Protein AF-A0A7C5U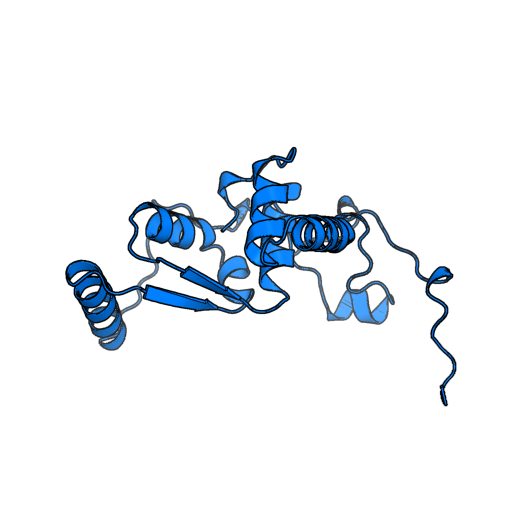G15-F1 (afdb_monomer_lite)

Foldseek 3Di:
DPDDDDDCVPFDFDAPVPADFPDFLVQADDPPPDDPDDDDPVVVVVVVVLVVCVVVVHAAEAEDELVVLVNRCLLVVVVCVVVRSHPYYHYDPVNLLSLLCCQAPRGHDHDPVVCVVVVRVPRHDSSCVLVVLQVVCVVVVHDSVRSSLCCSVVDDGPRNSSHD

Sequence (164 aa):
MPFPKFDRSRLKLKPLHKRVHDLTLGSFYQLDDPIPPFEHFDLEVVADRVVHARRNGAPVLMLMGAHVIRAGVSRFIIDLMERGILTHIAMNGAGPIHDFELALIGATTESVARYIREGQFGLWQETGLLNEAIKRGYEEGLGMGEAIGKFIWEGDFPHKEISI

Radius of gyration: 18.53 Å; chains: 1; bounding box: 56×41×45 Å

Structure (mmCIF, N/CA/C/O backbone):
data_AF-A0A7C5UG15-F1
#
_entry.id   AF-A0A7C5UG15-F1
#
loop_
_atom_site.group_PDB
_atom_site.id
_atom_site.type_symbol
_atom_site.label_atom_id
_atom_site.label_alt_id
_atom_site.label_comp_id
_atom_site.label_asym_id
_atom_site.label_entity_id
_atom_site.label_seq_id
_atom_site.pdbx_PDB_ins_code
_atom_site.Cartn_x
_atom_site.Cartn_y
_atom_site.Cartn_z
_atom_site.occupancy
_atom_site.B_iso_or_equiv
_atom_site.auth_seq_id
_atom_site.auth_comp_id
_atom_site.auth_asym_id
_atom_site.auth_atom_id
_atom_site.pdbx_PDB_model_num
ATOM 1 N N . MET A 1 1 ? 33.744 8.340 -4.148 1.00 62.41 1 MET A N 1
ATOM 2 C CA . MET A 1 1 ? 32.908 7.127 -3.986 1.00 62.41 1 MET A CA 1
ATOM 3 C C . MET A 1 1 ? 33.734 5.922 -4.412 1.00 62.41 1 MET A C 1
ATOM 5 O O . MET A 1 1 ? 34.221 5.962 -5.533 1.00 62.41 1 MET A O 1
ATOM 9 N N . PRO A 1 2 ? 33.938 4.911 -3.552 1.00 84.00 2 PRO A N 1
ATOM 10 C CA . PRO A 1 2 ? 34.939 3.862 -3.782 1.00 84.00 2 PRO A CA 1
ATOM 11 C C . PRO A 1 2 ? 34.518 2.726 -4.734 1.00 84.00 2 PRO A C 1
ATOM 13 O O . PRO A 1 2 ? 35.355 1.892 -5.059 1.00 84.00 2 PRO A O 1
ATOM 16 N N . PHE A 1 3 ? 33.271 2.690 -5.220 1.00 85.56 3 PHE A N 1
ATOM 17 C CA . PHE A 1 3 ? 32.784 1.633 -6.118 1.00 85.56 3 PHE A CA 1
ATOM 18 C C . PHE A 1 3 ? 32.185 2.209 -7.411 1.00 85.56 3 PHE A C 1
ATOM 20 O O . PHE A 1 3 ? 31.544 3.268 -7.354 1.00 85.56 3 PHE A O 1
ATOM 27 N N . PRO A 1 4 ? 32.346 1.526 -8.564 1.00 90.00 4 PRO A N 1
ATOM 28 C CA . PRO A 1 4 ? 31.652 1.885 -9.796 1.00 90.00 4 PRO A CA 1
ATOM 29 C C . PRO A 1 4 ? 30.139 1.902 -9.570 1.00 90.00 4 PRO A C 1
ATOM 31 O O . PRO A 1 4 ? 29.566 0.942 -9.054 1.00 90.00 4 PRO A O 1
ATOM 34 N N . LYS A 1 5 ? 29.478 2.996 -9.957 1.00 90.25 5 LYS A N 1
ATOM 35 C CA . LYS A 1 5 ? 28.015 3.053 -9.928 1.00 90.25 5 LYS A CA 1
ATOM 36 C C . LYS A 1 5 ? 27.458 2.218 -11.072 1.00 90.25 5 LYS A C 1
ATOM 38 O O . LYS A 1 5 ? 27.961 2.276 -12.192 1.00 90.25 5 LYS A O 1
ATOM 43 N N . PHE A 1 6 ? 26.386 1.489 -10.794 1.00 88.25 6 PHE A N 1
ATOM 44 C CA . PHE A 1 6 ? 25.613 0.838 -11.838 1.00 88.25 6 PHE A CA 1
ATOM 45 C C . PHE A 1 6 ? 25.032 1.891 -12.796 1.00 88.25 6 PHE A C 1
ATOM 47 O O . PHE A 1 6 ? 24.357 2.832 -12.367 1.00 88.25 6 PHE A O 1
ATOM 54 N N . ASP A 1 7 ? 25.306 1.739 -14.091 1.00 92.31 7 ASP A N 1
ATOM 55 C CA . ASP A 1 7 ? 24.755 2.606 -15.128 1.00 92.31 7 ASP A CA 1
ATOM 56 C C . ASP A 1 7 ? 23.276 2.271 -15.363 1.00 92.31 7 ASP A C 1
ATOM 58 O O . ASP A 1 7 ? 22.926 1.304 -16.043 1.00 92.31 7 ASP A O 1
ATOM 62 N N . ARG A 1 8 ? 22.403 3.098 -14.783 1.00 90.75 8 ARG A N 1
ATOM 63 C CA . ARG A 1 8 ? 20.945 2.937 -14.851 1.00 90.75 8 ARG A CA 1
ATOM 64 C C . ARG A 1 8 ? 20.380 3.115 -16.260 1.00 90.75 8 ARG A C 1
ATOM 66 O O . ARG A 1 8 ? 19.280 2.630 -16.500 1.00 90.75 8 ARG A O 1
ATOM 73 N N . SER A 1 9 ? 21.107 3.744 -17.191 1.00 91.62 9 SER A N 1
ATOM 74 C CA . SER A 1 9 ? 20.661 3.861 -18.590 1.00 91.62 9 SER A CA 1
ATOM 75 C C . SER A 1 9 ? 20.574 2.500 -19.294 1.00 91.62 9 SER A C 1
ATOM 77 O O . SER A 1 9 ? 19.872 2.349 -20.290 1.00 91.62 9 SER A O 1
ATOM 79 N N . ARG A 1 10 ? 21.235 1.479 -18.733 1.00 91.00 10 ARG A N 1
ATOM 80 C CA . ARG A 1 10 ? 21.195 0.093 -19.212 1.00 91.00 10 ARG A CA 1
ATOM 81 C C . ARG A 1 10 ? 19.940 -0.668 -18.772 1.00 91.00 10 ARG A C 1
ATOM 83 O O . ARG A 1 10 ? 19.724 -1.779 -19.258 1.00 91.00 10 ARG A O 1
ATOM 90 N N . LEU A 1 11 ? 19.136 -0.122 -17.852 1.00 91.62 11 LEU A N 1
ATOM 91 C CA . LEU A 1 11 ? 17.888 -0.751 -17.415 1.00 91.62 11 LEU A CA 1
ATOM 92 C C . LEU A 1 11 ? 16.842 -0.681 -18.523 1.00 91.62 11 LEU A C 1
ATOM 94 O O . LEU A 1 11 ? 16.593 0.370 -19.107 1.00 91.62 11 LEU A O 1
ATOM 98 N N . LYS A 1 12 ? 16.185 -1.812 -18.774 1.00 92.94 12 LYS A N 1
ATOM 99 C CA . LYS A 1 12 ? 15.083 -1.915 -19.730 1.00 92.94 12 LYS A CA 1
ATOM 100 C C . LYS A 1 12 ? 13.772 -2.036 -18.969 1.00 92.94 12 LYS A C 1
ATOM 102 O O . LYS A 1 12 ? 13.325 -3.143 -18.683 1.00 92.94 12 LYS A O 1
ATOM 107 N N . LEU A 1 13 ? 13.184 -0.889 -18.643 1.00 95.06 13 LEU A N 1
ATOM 108 C CA . LEU A 1 13 ? 11.848 -0.818 -18.054 1.00 95.06 13 LEU A CA 1
ATOM 109 C C . LEU A 1 13 ? 10.813 -1.267 -19.090 1.00 95.06 13 LEU A C 1
ATOM 111 O O . LEU A 1 13 ? 10.851 -0.818 -20.240 1.00 95.06 13 LEU A O 1
ATOM 115 N N . LYS A 1 14 ? 9.889 -2.138 -18.691 1.00 96.12 14 LYS A N 1
ATOM 116 C CA . LYS A 1 14 ? 8.787 -2.602 -19.540 1.00 96.12 14 LYS A CA 1
ATOM 117 C C . LYS A 1 14 ? 7.458 -2.007 -19.069 1.00 96.12 14 LYS A C 1
ATOM 119 O O . LYS A 1 14 ? 7.312 -1.760 -17.873 1.00 96.12 14 LYS A O 1
ATOM 124 N N . PRO A 1 15 ? 6.484 -1.814 -19.973 1.00 97.12 15 PRO A N 1
ATOM 125 C CA . PRO A 1 15 ? 5.125 -1.488 -19.566 1.00 97.12 15 PRO A CA 1
ATOM 126 C C . PRO A 1 15 ? 4.558 -2.567 -18.637 1.00 97.12 15 PRO A C 1
ATOM 128 O O . PRO A 1 15 ? 4.722 -3.764 -18.901 1.00 97.12 15 PRO A O 1
ATOM 131 N N . LEU A 1 16 ? 3.872 -2.151 -17.582 1.00 96.81 16 LEU A N 1
ATOM 132 C CA . LEU A 1 16 ? 3.312 -2.993 -16.529 1.00 96.81 16 LEU A CA 1
ATOM 133 C C . LEU A 1 16 ? 2.268 -3.970 -17.081 1.00 96.81 16 LEU A C 1
ATOM 135 O O . LEU A 1 16 ? 2.206 -5.115 -16.643 1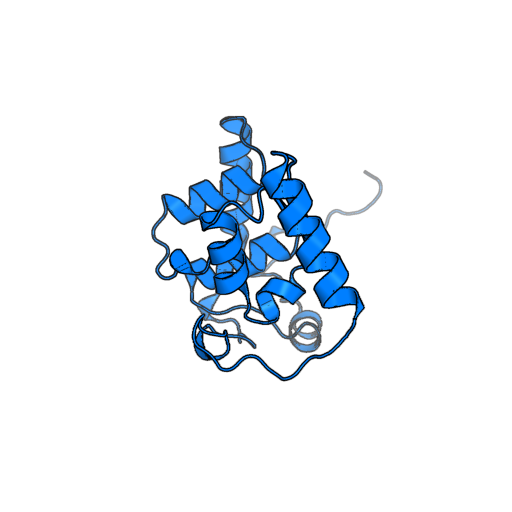.00 96.81 16 LEU A O 1
ATOM 139 N N . HIS A 1 17 ? 1.514 -3.578 -18.113 1.00 94.88 17 HIS A N 1
ATOM 140 C CA . HIS A 1 17 ? 0.565 -4.470 -18.792 1.00 94.88 17 HIS A CA 1
ATOM 141 C C . HIS A 1 17 ? 1.237 -5.670 -19.491 1.00 94.88 17 HIS A C 1
ATOM 143 O O . HIS A 1 17 ? 0.559 -6.625 -19.854 1.00 94.88 17 HIS A O 1
ATOM 149 N N . LYS A 1 18 ? 2.565 -5.643 -19.707 1.00 95.69 18 LYS A N 1
ATOM 150 C CA . LYS A 1 18 ? 3.327 -6.788 -20.243 1.00 95.69 18 LYS A CA 1
ATOM 151 C C . LYS A 1 18 ? 3.799 -7.757 -19.159 1.00 95.69 18 LYS A C 1
ATOM 153 O O . LYS A 1 18 ? 4.374 -8.797 -19.493 1.00 95.69 18 LYS A O 1
ATOM 158 N N . ARG A 1 19 ? 3.629 -7.414 -17.880 1.00 96.75 19 ARG A N 1
ATOM 159 C CA . ARG A 1 19 ? 3.941 -8.294 -16.755 1.00 96.75 19 ARG A CA 1
ATOM 160 C C . ARG A 1 19 ? 2.867 -9.370 -16.634 1.00 96.75 19 ARG A C 1
ATOM 162 O O . ARG A 1 19 ? 1.688 -9.103 -16.832 1.00 96.75 19 ARG A O 1
ATOM 169 N N . VAL A 1 20 ? 3.281 -10.585 -16.291 1.00 97.06 20 VAL A N 1
ATOM 170 C CA . VAL A 1 20 ? 2.350 -11.622 -15.841 1.00 97.06 20 VAL A CA 1
ATOM 171 C C . VAL A 1 20 ? 2.043 -11.348 -14.375 1.00 97.06 20 VAL A C 1
ATOM 173 O O . VAL A 1 20 ? 2.965 -11.329 -13.558 1.00 97.06 20 VAL A O 1
ATOM 176 N N . HIS A 1 21 ? 0.769 -11.104 -14.079 1.00 97.12 21 HIS A N 1
ATOM 177 C CA . HIS A 1 21 ? 0.284 -10.812 -12.733 1.00 97.12 21 HIS A CA 1
ATOM 178 C C . HIS A 1 21 ? -0.312 -12.070 -12.113 1.00 97.12 21 HIS A C 1
ATOM 180 O O . HIS A 1 21 ? -1.193 -12.688 -12.709 1.00 97.12 21 HIS A O 1
ATOM 186 N N . ASP A 1 22 ? 0.167 -12.441 -10.928 1.00 96.38 22 ASP A N 1
ATOM 187 C CA . ASP A 1 22 ? -0.294 -13.650 -10.234 1.00 96.38 22 ASP A CA 1
ATOM 188 C C . ASP A 1 22 ? -1.624 -13.423 -9.492 1.00 96.38 22 ASP A C 1
ATOM 190 O O . ASP A 1 22 ? -2.309 -14.386 -9.152 1.00 96.38 22 ASP A O 1
ATOM 194 N N . LEU A 1 23 ? -1.997 -12.162 -9.229 1.00 97.31 23 LEU A N 1
ATOM 195 C CA . LEU A 1 23 ? -3.236 -11.784 -8.550 1.00 97.31 23 LEU A CA 1
ATOM 196 C C . LEU A 1 23 ? -4.017 -10.744 -9.355 1.00 97.31 23 LEU A C 1
ATOM 198 O O . LEU A 1 23 ? -3.445 -9.799 -9.901 1.00 97.31 23 LEU A O 1
ATOM 202 N N . THR A 1 24 ? -5.339 -10.896 -9.373 1.00 97.75 24 THR A N 1
ATOM 203 C CA . THR A 1 24 ? -6.282 -9.958 -10.000 1.00 97.75 24 THR A CA 1
ATOM 204 C C . THR A 1 24 ? -7.452 -9.696 -9.060 1.00 97.75 24 THR A C 1
ATOM 206 O O . THR A 1 24 ? -7.701 -10.487 -8.151 1.00 97.75 24 THR A O 1
ATOM 209 N N . LEU A 1 25 ? -8.214 -8.626 -9.292 1.00 97.12 25 LEU A N 1
ATOM 210 C CA . LEU A 1 25 ? -9.403 -8.313 -8.488 1.00 97.12 25 LEU A CA 1
ATOM 211 C C . LEU A 1 25 ? -10.446 -9.437 -8.459 1.00 97.12 25 LEU A C 1
ATOM 213 O O . LEU A 1 25 ? -11.217 -9.513 -7.508 1.00 97.12 25 LEU A O 1
ATOM 217 N N . GLY A 1 26 ? -10.448 -10.336 -9.448 1.00 96.31 26 GLY A N 1
ATOM 218 C CA . GLY A 1 26 ? -11.333 -11.501 -9.465 1.00 96.31 26 GLY A CA 1
ATOM 219 C C . GLY A 1 26 ? -11.074 -12.509 -8.338 1.00 96.31 26 GLY A C 1
ATOM 220 O O . GLY A 1 26 ? -11.936 -13.338 -8.076 1.00 96.31 26 GLY A O 1
ATOM 221 N N . SER A 1 27 ? -9.916 -12.452 -7.668 1.00 95.25 27 SER A N 1
ATOM 222 C CA . SER A 1 27 ? -9.599 -13.294 -6.505 1.00 95.25 27 SER A CA 1
ATOM 223 C C . SER A 1 27 ? -9.735 -12.565 -5.164 1.00 95.25 27 SER A C 1
ATOM 225 O O . SER A 1 27 ? -9.311 -13.102 -4.144 1.00 95.25 27 SER A O 1
ATOM 227 N N . PHE A 1 28 ? -10.223 -11.322 -5.161 1.00 96.50 28 PHE A N 1
ATOM 228 C CA . PHE A 1 28 ? -10.365 -10.511 -3.953 1.00 96.50 28 PHE A CA 1
ATOM 229 C C . PHE A 1 28 ? -11.770 -10.675 -3.393 1.00 96.50 28 PHE A C 1
ATOM 231 O O . PHE A 1 28 ? -12.740 -10.646 -4.150 1.00 96.50 28 PHE A O 1
ATOM 238 N N . TYR A 1 29 ? -11.867 -10.781 -2.071 1.00 95.88 29 TYR A N 1
ATOM 239 C CA . TYR A 1 29 ? -13.139 -10.961 -1.394 1.00 95.88 29 TYR A CA 1
ATOM 240 C C . TYR A 1 29 ? -14.051 -9.736 -1.574 1.00 95.88 29 TYR A C 1
ATOM 242 O O . TYR A 1 29 ? -13.595 -8.581 -1.627 1.00 95.88 29 TYR A O 1
ATOM 250 N N . GLN A 1 30 ? -15.347 -9.999 -1.665 1.00 96.31 30 GLN A N 1
ATOM 251 C CA . GLN A 1 30 ? -16.424 -9.030 -1.498 1.00 96.31 30 GLN A CA 1
ATOM 252 C C . GLN A 1 30 ? -16.815 -8.933 -0.020 1.00 96.31 30 GLN A C 1
ATOM 254 O O . GLN A 1 30 ? -16.546 -9.838 0.766 1.00 96.31 30 GLN A O 1
ATOM 259 N N . LEU A 1 31 ? -17.447 -7.825 0.374 1.00 96.19 31 LEU A N 1
ATOM 260 C CA . LEU A 1 31 ? -17.862 -7.615 1.769 1.00 96.19 31 LEU A CA 1
ATOM 261 C C . LEU A 1 31 ? -18.953 -8.596 2.226 1.00 96.19 31 LEU A C 1
ATOM 263 O O . LEU A 1 31 ? -19.089 -8.840 3.423 1.00 96.19 31 LEU A O 1
ATOM 267 N N . ASP A 1 32 ? -19.728 -9.130 1.284 1.00 96.00 32 ASP A N 1
ATOM 268 C CA . ASP A 1 32 ? -20.816 -10.086 1.490 1.00 96.00 32 ASP A CA 1
ATOM 269 C C . ASP A 1 32 ? -20.412 -11.543 1.216 1.00 96.00 32 ASP A C 1
ATOM 271 O O . ASP A 1 32 ? -21.251 -12.441 1.330 1.00 96.00 32 ASP A O 1
ATOM 275 N N . ASP A 1 33 ? -19.136 -11.799 0.904 1.00 96.06 33 ASP A N 1
ATOM 276 C CA . ASP A 1 33 ? -18.632 -13.162 0.767 1.00 96.06 33 ASP A CA 1
ATOM 277 C C . ASP A 1 33 ? -18.763 -13.937 2.091 1.00 96.06 33 ASP A C 1
ATOM 279 O O . ASP A 1 33 ? -18.632 -13.371 3.184 1.00 96.06 33 ASP A O 1
ATOM 283 N N . PRO A 1 34 ? -18.976 -15.264 2.027 1.00 92.94 34 PRO A N 1
ATOM 284 C CA . PRO A 1 34 ? -19.017 -16.091 3.221 1.00 92.94 34 PRO A CA 1
ATOM 285 C C . PRO A 1 34 ? -17.673 -16.035 3.955 1.00 92.94 34 PRO A C 1
ATOM 287 O O . PRO A 1 34 ? -16.625 -16.365 3.398 1.00 92.94 34 PRO A O 1
ATOM 290 N N . ILE A 1 35 ? -17.717 -15.656 5.233 1.00 85.56 35 ILE A N 1
ATOM 291 C CA . ILE A 1 35 ? -16.530 -15.596 6.088 1.00 85.56 35 ILE A CA 1
ATOM 292 C C . ILE A 1 35 ? -16.016 -17.030 6.309 1.00 85.56 35 ILE A C 1
ATOM 294 O O . ILE A 1 35 ? -16.780 -17.878 6.785 1.00 85.56 35 ILE A O 1
ATOM 298 N N . PRO A 1 36 ? -14.742 -17.331 5.989 1.00 86.94 36 PRO A N 1
ATOM 299 C CA . PRO A 1 36 ? -14.163 -18.635 6.278 1.00 86.94 36 PRO A CA 1
ATOM 300 C C . PRO A 1 36 ? -14.242 -18.946 7.778 1.00 86.94 36 PRO A C 1
ATOM 302 O O . PRO A 1 36 ? -14.009 -18.048 8.591 1.00 86.94 36 PRO A O 1
ATOM 305 N N . PRO A 1 37 ? -14.527 -20.199 8.173 1.00 89.50 37 PRO A N 1
ATOM 306 C CA . PRO A 1 37 ? -14.585 -20.553 9.582 1.00 89.50 37 PRO A CA 1
ATOM 307 C C . PRO A 1 37 ? -13.215 -20.323 10.224 1.00 89.50 37 PRO A C 1
ATOM 309 O O . PRO A 1 37 ? -12.209 -20.910 9.819 1.00 89.50 37 PRO A O 1
ATOM 312 N N . PHE A 1 38 ? -13.189 -19.462 11.232 1.00 89.06 38 PHE A N 1
ATOM 313 C CA . PHE A 1 38 ? -12.017 -19.198 12.045 1.00 89.06 38 PHE A CA 1
ATOM 314 C C . PHE A 1 38 ? -12.477 -18.904 13.467 1.00 89.06 38 PHE A C 1
ATOM 316 O O . PHE A 1 38 ? -13.128 -17.895 13.723 1.00 89.06 38 PHE A O 1
ATOM 323 N N . GLU A 1 39 ? -12.130 -19.793 14.391 1.00 91.56 39 GLU A N 1
ATOM 324 C CA . GLU A 1 39 ? -12.475 -19.654 15.800 1.00 91.56 39 GLU A CA 1
ATOM 325 C C . GLU A 1 39 ? -11.196 -19.689 16.626 1.00 91.56 39 GLU A C 1
ATOM 327 O O . GLU A 1 39 ? -10.477 -20.689 16.674 1.00 91.56 39 GLU A O 1
ATOM 332 N N . HIS A 1 40 ? -10.899 -18.564 17.268 1.00 95.38 40 HIS A N 1
ATOM 333 C CA . HIS A 1 40 ? -9.831 -18.462 18.246 1.00 95.38 40 HIS A CA 1
ATOM 334 C C . HIS A 1 40 ? -10.209 -17.396 19.268 1.00 95.38 40 HIS A C 1
ATOM 336 O O . HIS A 1 40 ? -10.556 -16.279 18.889 1.00 95.38 40 HIS A O 1
ATOM 342 N N . PHE A 1 41 ? -10.102 -17.719 20.557 1.00 93.19 41 PHE A N 1
ATOM 343 C CA . PHE A 1 41 ? -10.493 -16.815 21.645 1.00 93.19 41 PHE A CA 1
ATOM 344 C C . PHE A 1 41 ? -9.815 -15.435 21.549 1.00 93.19 41 PHE A C 1
ATOM 346 O O . PHE A 1 41 ? -10.445 -14.405 21.775 1.00 93.19 41 PHE A O 1
ATOM 353 N N . ASP A 1 42 ? -8.546 -15.399 21.133 1.00 96.38 42 ASP A N 1
ATOM 354 C CA . ASP A 1 42 ? -7.812 -14.137 20.972 1.00 96.38 42 ASP A CA 1
ATOM 355 C C . ASP A 1 42 ? -8.438 -13.177 19.947 1.00 96.38 42 ASP A C 1
ATOM 357 O O . ASP A 1 42 ? -8.235 -11.969 20.060 1.00 96.38 42 ASP A O 1
ATOM 361 N N . LEU A 1 43 ? -9.204 -13.669 18.963 1.00 94.50 43 LEU A N 1
ATOM 362 C CA . LEU A 1 43 ? -9.857 -12.799 17.984 1.00 94.50 43 LEU A CA 1
ATOM 363 C C . LEU A 1 43 ? -10.926 -11.925 18.647 1.00 94.50 43 LEU A C 1
ATOM 365 O O . LEU A 1 43 ? -10.942 -10.715 18.424 1.00 94.50 43 LEU A O 1
ATOM 369 N N . GLU A 1 44 ? -11.771 -12.519 19.490 1.00 93.88 44 GLU A N 1
ATOM 370 C CA . GLU A 1 44 ? -12.791 -11.788 20.251 1.00 93.88 44 GLU A CA 1
ATOM 371 C C . GLU A 1 44 ? -12.137 -10.771 21.188 1.00 93.88 44 GLU A C 1
ATOM 373 O O . GLU A 1 44 ? -12.522 -9.604 21.212 1.00 93.88 44 GLU A O 1
ATOM 378 N N . VAL A 1 45 ? -11.060 -11.170 21.874 1.00 97.50 45 VAL A N 1
ATOM 379 C CA . VAL A 1 45 ? -10.301 -10.273 22.759 1.00 97.50 45 VAL A CA 1
ATOM 380 C C . VAL A 1 45 ? -9.737 -9.070 21.997 1.00 97.50 45 VAL A C 1
ATOM 382 O O . VAL A 1 45 ? -9.773 -7.944 22.502 1.00 97.50 45 VAL A O 1
A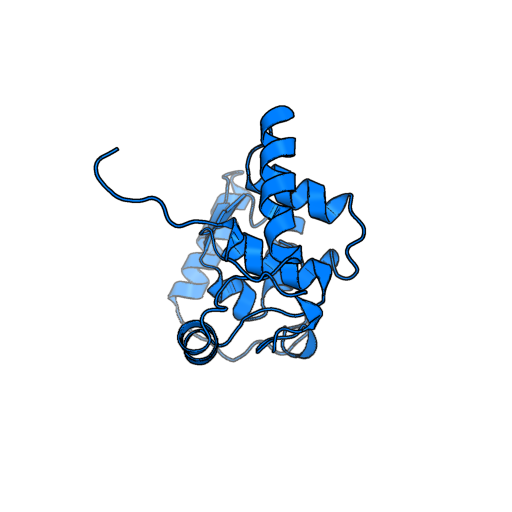TOM 385 N N . VAL A 1 46 ? -9.191 -9.277 20.795 1.00 96.56 46 VAL A N 1
ATOM 386 C CA . VAL A 1 46 ? -8.679 -8.185 19.954 1.00 96.56 46 VAL A CA 1
ATOM 387 C C . VAL A 1 46 ? -9.820 -7.285 19.484 1.00 96.56 46 VAL A C 1
ATOM 389 O O . VAL A 1 46 ? -9.701 -6.063 19.603 1.00 96.56 46 VAL A O 1
ATOM 392 N N . ALA A 1 47 ? -10.925 -7.860 19.006 1.00 96.25 47 ALA A N 1
ATOM 393 C CA . ALA A 1 47 ? -12.093 -7.110 18.553 1.00 96.25 47 ALA A CA 1
ATOM 394 C C . ALA A 1 47 ? -12.669 -6.228 19.674 1.00 96.25 47 ALA A C 1
ATOM 396 O O . ALA A 1 47 ? -12.853 -5.024 19.479 1.00 96.25 47 ALA A O 1
ATOM 397 N N . ASP A 1 48 ? -12.846 -6.782 20.874 1.00 97.62 48 ASP A N 1
ATOM 398 C CA . ASP A 1 48 ? -13.346 -6.052 22.039 1.00 97.62 48 ASP A CA 1
ATOM 399 C C . ASP A 1 48 ? -12.427 -4.897 22.436 1.00 97.62 48 ASP A C 1
ATOM 401 O O . ASP A 1 48 ? -12.894 -3.790 22.720 1.00 97.62 48 ASP A O 1
ATOM 405 N N . ARG A 1 49 ? -11.106 -5.109 22.415 1.00 98.00 49 ARG A N 1
ATOM 406 C CA . ARG A 1 49 ? -10.128 -4.052 22.716 1.00 98.00 49 ARG A CA 1
ATOM 407 C C . ARG A 1 49 ? -10.158 -2.931 21.684 1.00 98.00 49 ARG A C 1
ATOM 409 O O . ARG A 1 49 ? -10.085 -1.764 22.069 1.00 98.00 49 ARG A O 1
ATOM 416 N 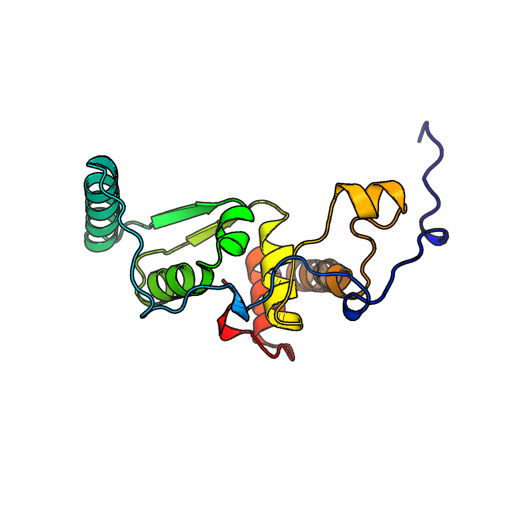N . VAL A 1 50 ? -10.296 -3.265 20.401 1.00 98.31 50 VAL A N 1
ATOM 417 C CA . VAL A 1 50 ? -10.446 -2.282 19.318 1.00 98.31 50 VAL A CA 1
ATOM 418 C C . VAL A 1 50 ? -11.726 -1.467 19.514 1.00 98.31 50 VAL A C 1
ATOM 420 O O . VAL A 1 50 ? -11.672 -0.236 19.536 1.00 98.31 50 VAL A O 1
ATOM 423 N N . VAL A 1 51 ? -12.865 -2.125 19.743 1.00 97.75 51 VAL A N 1
ATOM 424 C CA . VAL A 1 51 ? -14.153 -1.452 19.976 1.00 97.75 51 VAL A CA 1
ATOM 425 C C . VAL A 1 51 ? -14.097 -0.569 21.223 1.00 97.75 51 VAL A C 1
ATOM 427 O O . VAL A 1 51 ? -14.554 0.575 21.188 1.00 97.75 51 VAL A O 1
ATOM 430 N N . HIS A 1 52 ? -13.512 -1.057 22.319 1.00 98.31 52 HIS A N 1
ATOM 431 C CA . HIS A 1 52 ? -13.364 -0.293 23.556 1.00 98.31 52 HIS A CA 1
ATOM 432 C C . HIS A 1 52 ? -12.494 0.954 23.360 1.00 98.31 52 HIS A C 1
ATOM 434 O O . HIS A 1 52 ? -12.884 2.044 23.779 1.00 98.31 52 HIS A O 1
ATOM 440 N N . ALA A 1 53 ? -11.357 0.826 22.667 1.00 98.25 53 ALA A N 1
ATOM 441 C CA . ALA A 1 53 ? -10.502 1.963 22.334 1.00 98.25 53 ALA A CA 1
ATOM 442 C C . ALA A 1 53 ? -11.278 3.032 21.550 1.00 98.25 53 ALA A C 1
ATOM 444 O O . ALA A 1 53 ? -11.248 4.209 21.915 1.00 98.25 53 ALA A O 1
ATOM 445 N N . ARG A 1 54 ? -12.050 2.627 20.533 1.00 97.69 54 ARG A N 1
ATOM 446 C CA . ARG A 1 54 ? -12.845 3.560 19.722 1.00 97.69 54 ARG A CA 1
ATOM 447 C C . ARG A 1 54 ? -13.980 4.218 20.491 1.00 97.69 54 ARG A C 1
ATOM 449 O O . ARG A 1 54 ? -14.160 5.426 20.357 1.00 97.69 54 ARG A O 1
ATOM 456 N N . ARG A 1 55 ? -14.689 3.480 21.350 1.00 97.56 55 ARG A N 1
ATOM 457 C CA . ARG A 1 55 ? -15.721 4.048 22.240 1.00 97.56 55 ARG A CA 1
ATOM 458 C C . ARG A 1 55 ? -15.162 5.108 23.190 1.00 97.56 55 ARG A C 1
ATOM 460 O O . ARG A 1 55 ? -15.858 6.070 23.489 1.00 97.56 55 ARG A O 1
ATOM 467 N N . ASN A 1 56 ? -13.904 4.969 23.600 1.00 98.00 56 ASN A N 1
ATOM 468 C CA . ASN A 1 56 ? -13.213 5.945 24.445 1.00 98.00 56 ASN A CA 1
ATOM 469 C C . ASN A 1 56 ? -12.537 7.078 23.648 1.00 98.00 56 ASN A C 1
ATOM 471 O O . ASN A 1 56 ? -11.787 7.865 24.221 1.00 98.00 56 ASN A O 1
ATOM 475 N N . GLY A 1 57 ? -12.744 7.152 22.330 1.00 97.56 57 GLY A N 1
ATOM 476 C CA . GLY A 1 57 ? -12.131 8.161 21.465 1.00 97.56 57 GLY A CA 1
ATOM 477 C C . GLY A 1 57 ? -10.643 7.941 21.170 1.00 97.56 57 GLY A C 1
ATOM 478 O O . GLY A 1 57 ? -10.030 8.784 20.518 1.00 97.56 57 GLY A O 1
ATOM 479 N N . ALA A 1 58 ? -10.050 6.819 21.588 1.00 98.38 58 ALA A N 1
ATOM 480 C CA . ALA A 1 58 ? -8.640 6.522 21.345 1.00 98.38 58 ALA A CA 1
ATOM 481 C C . ALA A 1 58 ? -8.397 6.078 19.889 1.00 98.38 58 ALA A C 1
ATOM 483 O O . ALA A 1 58 ? -9.236 5.375 19.316 1.00 98.38 58 ALA A O 1
ATOM 484 N N . PRO A 1 59 ? -7.270 6.460 19.261 1.00 98.06 59 PRO A N 1
ATOM 485 C CA . PRO A 1 59 ? -6.945 6.030 17.905 1.00 98.06 59 PRO A CA 1
ATOM 486 C C . PRO A 1 59 ? -6.647 4.524 17.846 1.00 98.06 59 PRO A C 1
ATOM 488 O O . PRO A 1 59 ? -6.120 3.948 18.797 1.00 98.06 59 PRO A O 1
ATOM 491 N N . VAL A 1 60 ? -6.946 3.899 16.705 1.00 98.50 60 VAL A N 1
ATOM 492 C CA . VAL A 1 60 ? -6.609 2.500 16.415 1.00 98.50 60 VAL A CA 1
ATOM 493 C C . VAL A 1 60 ? -5.779 2.470 15.142 1.00 98.50 60 VAL A C 1
ATOM 495 O O . VAL A 1 60 ? -6.234 2.886 14.076 1.00 98.50 60 VAL A O 1
ATOM 498 N N . LEU A 1 61 ? -4.541 2.005 15.285 1.00 97.94 61 LEU A N 1
ATOM 499 C CA . LEU A 1 61 ? -3.548 1.977 14.223 1.00 97.94 61 LEU A CA 1
ATOM 500 C C . LEU A 1 61 ? -3.339 0.530 13.781 1.00 97.94 61 LEU A C 1
ATOM 502 O O . LEU A 1 61 ? -2.996 -0.319 14.605 1.00 97.94 61 LEU A O 1
ATOM 506 N N . MET A 1 62 ? -3.496 0.256 12.488 1.00 97.44 62 MET A N 1
ATOM 507 C CA . MET A 1 62 ? -3.146 -1.039 11.907 1.00 97.44 62 MET A CA 1
ATOM 508 C C . MET A 1 62 ? -1.790 -0.938 11.213 1.00 97.44 62 MET A C 1
ATOM 510 O O . MET A 1 62 ? -1.618 -0.177 10.263 1.00 97.44 62 MET A O 1
ATOM 514 N N . LEU A 1 63 ? -0.822 -1.723 11.687 1.00 97.38 63 LEU A N 1
ATOM 515 C CA . LEU A 1 63 ? 0.489 -1.855 11.059 1.00 97.38 63 LEU A CA 1
ATOM 516 C C . LEU A 1 63 ? 0.531 -3.176 10.296 1.00 97.38 63 LEU A C 1
ATOM 518 O O . LEU A 1 63 ? 0.412 -4.241 10.902 1.00 97.38 63 LEU A O 1
ATOM 522 N N . MET A 1 64 ? 0.691 -3.120 8.976 1.00 97.19 64 MET A N 1
ATOM 523 C CA . MET A 1 64 ? 0.555 -4.298 8.122 1.00 97.19 64 MET A CA 1
ATOM 524 C C . MET A 1 64 ? 1.626 -4.408 7.035 1.00 97.19 64 MET A C 1
ATOM 526 O O . MET A 1 64 ? 2.217 -3.433 6.579 1.00 97.19 64 MET A O 1
ATOM 530 N N . GLY A 1 65 ? 1.883 -5.633 6.587 1.00 96.75 65 GLY A N 1
ATOM 531 C CA . GLY A 1 65 ? 2.661 -5.871 5.375 1.00 96.75 65 GLY A CA 1
ATOM 532 C C . GLY A 1 65 ? 1.770 -5.963 4.137 1.00 96.75 65 GLY A C 1
ATOM 533 O O . GLY A 1 65 ? 0.590 -6.289 4.237 1.00 96.75 65 GLY A O 1
ATOM 534 N N . ALA A 1 66 ? 2.368 -5.809 2.955 1.00 96.44 66 ALA A N 1
ATOM 535 C CA . ALA A 1 66 ? 1.709 -6.008 1.658 1.00 96.44 66 ALA A CA 1
ATOM 536 C C . ALA A 1 66 ? 0.917 -7.323 1.496 1.00 96.44 66 ALA A C 1
ATOM 538 O O . ALA A 1 66 ? 0.005 -7.403 0.677 1.00 96.44 66 ALA A O 1
ATOM 539 N N . HIS A 1 67 ? 1.262 -8.367 2.257 1.00 96.44 67 HIS A N 1
ATOM 540 C CA . HIS A 1 67 ? 0.563 -9.651 2.205 1.00 96.44 67 HIS A CA 1
ATOM 541 C C . HIS A 1 67 ? -0.908 -9.549 2.611 1.00 96.44 67 HIS A C 1
ATOM 543 O O . HIS A 1 67 ? -1.698 -10.357 2.146 1.00 96.44 67 HIS A O 1
ATOM 549 N N . VAL A 1 68 ? -1.283 -8.554 3.420 1.00 96.94 68 VAL A N 1
ATOM 550 C CA . VAL A 1 68 ? -2.686 -8.323 3.778 1.00 96.94 68 VAL A CA 1
ATOM 551 C C . VAL A 1 68 ? -3.478 -7.852 2.555 1.00 96.94 68 VAL A C 1
ATOM 553 O O . VAL A 1 68 ? -4.526 -8.409 2.258 1.00 96.94 68 VAL A O 1
ATOM 556 N N . ILE A 1 69 ? -2.932 -6.927 1.759 1.00 96.94 69 ILE A N 1
ATOM 557 C CA . ILE A 1 69 ? -3.541 -6.511 0.483 1.00 96.94 69 ILE A CA 1
ATOM 558 C C . ILE A 1 69 ? -3.625 -7.704 -0.477 1.00 96.94 69 ILE A C 1
ATOM 560 O O . ILE A 1 69 ? -4.673 -7.977 -1.053 1.00 96.94 69 ILE A O 1
ATOM 564 N N . ARG A 1 70 ? -2.539 -8.480 -0.595 1.00 96.56 70 ARG A N 1
ATOM 565 C CA . ARG A 1 70 ? -2.488 -9.682 -1.447 1.00 96.56 70 ARG A CA 1
ATOM 566 C C . ARG A 1 70 ? -3.412 -10.815 -0.988 1.00 96.56 70 ARG A C 1
ATOM 568 O O . ARG A 1 70 ? -3.734 -11.673 -1.801 1.00 96.56 70 ARG A O 1
ATOM 575 N N . ALA A 1 71 ? -3.830 -10.827 0.278 1.00 96.12 71 ALA A N 1
ATOM 576 C CA . ALA A 1 71 ? -4.836 -11.756 0.789 1.00 96.12 71 ALA A CA 1
ATOM 577 C C . ALA A 1 71 ? -6.261 -11.395 0.330 1.00 96.12 71 ALA A C 1
ATOM 579 O O . ALA A 1 71 ? -7.196 -12.133 0.624 1.00 96.12 71 ALA A O 1
ATOM 580 N N . GLY A 1 72 ? -6.430 -10.282 -0.392 1.00 96.12 72 GLY A N 1
ATOM 581 C CA . GLY A 1 72 ? -7.689 -9.919 -1.027 1.00 96.12 72 GLY A CA 1
ATOM 582 C C . GLY A 1 72 ? -8.693 -9.245 -0.097 1.00 96.12 72 GLY A C 1
ATOM 583 O O . GLY A 1 72 ? -9.883 -9.283 -0.388 1.00 96.12 72 GLY A O 1
ATOM 584 N N . VAL A 1 73 ? -8.242 -8.657 1.018 1.00 96.25 73 VAL A N 1
ATOM 585 C CA . VAL A 1 73 ? -9.121 -8.111 2.074 1.00 96.25 73 VAL A CA 1
ATOM 586 C C . VAL A 1 73 ? -9.176 -6.579 2.124 1.00 96.25 73 VAL A C 1
ATOM 588 O O . VAL A 1 73 ? -9.660 -6.018 3.104 1.00 96.25 73 VAL A O 1
ATOM 591 N N . SER A 1 74 ? -8.695 -5.875 1.094 1.00 97.19 74 SER A N 1
ATOM 592 C CA . SER A 1 74 ? -8.657 -4.403 1.094 1.00 97.19 74 SER A CA 1
ATOM 593 C C . SER A 1 74 ? -10.034 -3.765 1.296 1.00 97.19 74 SER A C 1
ATOM 595 O O . SER A 1 74 ? -10.134 -2.826 2.076 1.00 97.19 74 SER A O 1
ATOM 597 N N . ARG A 1 75 ? -11.111 -4.331 0.725 1.00 97.50 75 ARG A N 1
ATOM 598 C CA . ARG A 1 75 ? -12.491 -3.847 0.951 1.00 97.50 75 ARG A CA 1
ATOM 599 C C . ARG A 1 75 ? -12.883 -3.828 2.426 1.00 97.50 75 ARG A C 1
ATOM 601 O O . ARG A 1 75 ? -13.511 -2.878 2.870 1.00 97.50 75 ARG A O 1
ATOM 608 N N . PHE A 1 76 ? -12.490 -4.846 3.190 1.00 97.31 76 PHE A N 1
ATOM 609 C CA . PHE A 1 76 ? -12.770 -4.895 4.627 1.00 97.31 76 PHE A CA 1
ATOM 610 C C . PHE A 1 76 ? -11.963 -3.850 5.394 1.00 97.31 76 PHE A C 1
ATOM 612 O O . PHE A 1 76 ? -12.465 -3.264 6.345 1.00 97.31 76 PHE A O 1
ATOM 619 N N . ILE A 1 77 ? -10.719 -3.593 4.984 1.00 97.88 77 ILE A N 1
ATOM 620 C CA . ILE A 1 77 ? -9.896 -2.545 5.601 1.00 97.88 77 ILE A CA 1
ATOM 621 C C . ILE A 1 77 ? -10.523 -1.173 5.349 1.00 97.88 77 ILE A C 1
ATOM 623 O O . ILE A 1 77 ? -10.684 -0.408 6.298 1.00 97.88 77 ILE A O 1
ATOM 627 N N . ILE A 1 78 ? -10.930 -0.904 4.107 1.00 98.12 78 ILE A N 1
ATOM 628 C CA . ILE A 1 78 ? -11.616 0.332 3.715 1.00 98.12 78 ILE A CA 1
ATOM 629 C C . ILE A 1 78 ? -12.924 0.485 4.503 1.00 98.12 78 ILE A C 1
ATOM 631 O O . ILE A 1 78 ? -13.121 1.516 5.134 1.00 98.12 78 ILE A O 1
ATOM 635 N N . ASP A 1 79 ? -13.761 -0.555 4.590 1.00 98.38 79 ASP A N 1
ATOM 636 C CA . ASP A 1 79 ? -15.007 -0.524 5.376 1.00 98.38 79 ASP A CA 1
ATOM 637 C C . ASP A 1 79 ? -14.750 -0.200 6.863 1.00 98.38 79 ASP A C 1
ATOM 639 O O . ASP A 1 79 ? -15.444 0.622 7.466 1.00 98.38 79 ASP A O 1
ATOM 643 N N . LEU A 1 80 ? -13.702 -0.772 7.466 1.00 98.00 80 LEU A N 1
ATOM 644 C CA . LEU A 1 80 ? -13.321 -0.449 8.844 1.00 98.00 80 LEU A CA 1
ATOM 645 C C . LEU A 1 80 ? -12.791 0.988 8.998 1.00 98.00 80 LEU A C 1
ATOM 647 O O . LEU A 1 80 ? -12.983 1.588 10.062 1.00 98.00 80 LEU A O 1
ATOM 651 N N . MET A 1 81 ? -12.128 1.539 7.979 1.00 98.00 81 MET A N 1
ATOM 652 C CA . MET A 1 81 ? -11.681 2.936 7.947 1.00 98.00 81 MET A CA 1
ATOM 653 C C . MET A 1 81 ? -12.862 3.899 7.805 1.00 98.00 81 MET A C 1
ATOM 655 O O . MET A 1 81 ? -12.971 4.844 8.586 1.00 98.00 81 MET A O 1
ATOM 659 N N . GLU A 1 82 ? -13.790 3.631 6.885 1.00 97.62 82 GLU A N 1
ATOM 660 C CA . GLU A 1 82 ? -14.999 4.435 6.660 1.00 97.62 82 GLU A CA 1
ATOM 661 C C . GLU A 1 82 ? -15.906 4.467 7.896 1.00 97.62 82 GLU A C 1
ATOM 663 O O . GLU A 1 82 ? -16.450 5.512 8.255 1.00 97.62 82 GLU A O 1
ATOM 668 N N . ARG A 1 83 ? -16.008 3.346 8.623 1.00 97.50 83 ARG A N 1
ATOM 669 C CA . ARG A 1 83 ? -16.714 3.266 9.916 1.00 97.50 83 ARG A CA 1
ATOM 670 C C . ARG A 1 83 ? -15.964 3.948 11.065 1.00 97.50 83 ARG A C 1
ATOM 672 O O . ARG A 1 83 ? -16.459 3.972 12.193 1.00 97.50 83 ARG A O 1
ATOM 679 N N . GLY A 1 84 ? -14.758 4.459 10.823 1.00 97.12 84 GLY A N 1
ATOM 680 C CA . GLY A 1 84 ? -13.903 5.084 11.828 1.00 97.12 84 GLY A CA 1
ATOM 681 C C . GLY A 1 84 ? -13.425 4.118 12.913 1.00 97.12 84 GLY A C 1
ATOM 682 O O . GLY A 1 84 ? -13.091 4.569 14.014 1.00 97.12 84 GLY A O 1
ATOM 683 N N . ILE A 1 85 ? -13.424 2.807 12.638 1.00 98.25 85 ILE A N 1
ATOM 684 C CA . ILE A 1 85 ? -12.917 1.764 13.541 1.00 98.25 85 ILE A CA 1
ATOM 685 C C . ILE A 1 85 ? -11.394 1.716 13.454 1.00 98.25 85 ILE A C 1
ATOM 687 O O . ILE A 1 85 ? -10.727 1.752 14.487 1.00 98.25 85 ILE A O 1
ATOM 691 N N . LEU A 1 86 ? -10.849 1.690 12.237 1.00 98.19 86 LEU A N 1
ATOM 692 C CA . LEU A 1 86 ? -9.433 1.934 11.976 1.00 98.19 86 LEU A CA 1
ATOM 693 C C . LEU A 1 86 ? -9.239 3.424 11.708 1.00 98.19 86 LEU A C 1
ATOM 695 O O . LEU A 1 86 ? -9.942 3.999 10.885 1.00 98.19 86 LEU A O 1
ATOM 699 N N . THR A 1 87 ? -8.304 4.061 12.412 1.00 98.00 87 THR A N 1
ATOM 700 C CA . THR A 1 87 ? -8.062 5.504 12.251 1.00 98.00 87 THR A CA 1
ATOM 701 C C . THR A 1 87 ? -6.756 5.821 11.544 1.00 98.00 87 THR A C 1
ATOM 703 O O . THR A 1 87 ? -6.634 6.904 10.987 1.00 98.00 87 THR A O 1
ATOM 706 N N . HIS A 1 88 ? -5.778 4.912 11.568 1.00 97.12 88 HIS A N 1
ATOM 707 C CA . HIS A 1 88 ? -4.549 5.056 10.789 1.00 97.12 88 HIS A CA 1
ATOM 708 C C . HIS A 1 88 ? -4.072 3.701 10.274 1.00 97.12 88 HIS A C 1
ATOM 710 O O . HIS A 1 88 ? -4.210 2.679 10.954 1.00 97.12 88 HIS A O 1
ATOM 716 N N . ILE A 1 89 ? -3.415 3.730 9.117 1.00 96.50 89 ILE A N 1
ATOM 717 C CA . ILE A 1 89 ? -2.719 2.592 8.528 1.00 96.50 89 ILE A CA 1
ATOM 718 C C . ILE A 1 89 ? -1.232 2.924 8.425 1.00 96.50 89 ILE A C 1
ATOM 720 O O . ILE A 1 89 ? -0.845 4.019 8.020 1.00 96.50 89 ILE A O 1
ATOM 724 N N . ALA A 1 90 ? -0.389 1.957 8.767 1.00 96.25 90 ALA A N 1
ATOM 725 C CA . ALA A 1 90 ? 1.028 1.976 8.447 1.00 96.25 90 ALA A CA 1
ATOM 726 C C . ALA A 1 90 ? 1.388 0.692 7.705 1.00 96.25 90 ALA A C 1
ATOM 728 O O . ALA A 1 90 ? 0.948 -0.400 8.069 1.00 96.25 90 ALA A O 1
ATOM 729 N N . MET A 1 91 ? 2.214 0.816 6.669 1.00 95.25 91 MET A N 1
ATOM 730 C CA . MET A 1 91 ? 2.603 -0.321 5.845 1.00 95.25 91 MET A CA 1
ATOM 731 C C . MET A 1 91 ? 4.084 -0.314 5.488 1.00 95.25 91 MET A C 1
ATOM 733 O O . MET A 1 91 ? 4.749 0.721 5.504 1.00 95.25 91 MET A O 1
ATOM 737 N N . ASN A 1 92 ? 4.614 -1.494 5.166 1.00 95.50 92 ASN A N 1
ATOM 738 C CA . ASN A 1 92 ? 5.942 -1.594 4.567 1.00 95.50 92 ASN A CA 1
ATOM 739 C C . ASN A 1 92 ? 5.940 -1.059 3.121 1.00 95.50 92 ASN A C 1
ATOM 741 O O . ASN A 1 92 ? 4.888 -0.919 2.504 1.00 95.50 92 ASN A O 1
ATOM 745 N N . GLY A 1 93 ? 7.123 -0.801 2.552 1.00 92.69 93 GLY A N 1
ATOM 746 C CA . GLY A 1 93 ? 7.246 -0.173 1.227 1.00 92.69 93 GLY A CA 1
ATOM 747 C C . GLY A 1 93 ? 6.649 -0.965 0.054 1.00 92.69 93 GLY A C 1
ATOM 748 O O . GLY A 1 93 ? 6.443 -0.394 -1.010 1.00 92.69 93 GLY A O 1
ATOM 749 N N . ALA A 1 94 ? 6.342 -2.255 0.234 1.00 95.75 94 ALA A N 1
ATOM 750 C CA . ALA A 1 94 ? 5.648 -3.041 -0.783 1.00 95.75 94 ALA A CA 1
ATOM 751 C C . ALA A 1 94 ? 4.134 -2.765 -0.804 1.00 95.75 94 ALA A C 1
ATOM 753 O O . ALA A 1 94 ? 3.514 -2.914 -1.851 1.00 95.75 94 ALA A O 1
ATOM 754 N N . GLY A 1 95 ? 3.537 -2.360 0.323 1.00 97.25 95 GLY A N 1
ATOM 755 C CA . GLY A 1 95 ? 2.099 -2.100 0.434 1.00 97.25 95 GLY A CA 1
ATOM 756 C C . GLY A 1 95 ? 1.595 -1.097 -0.608 1.00 97.25 95 GLY A C 1
ATOM 757 O O . GLY A 1 95 ? 0.759 -1.483 -1.423 1.00 97.25 95 GLY A O 1
ATOM 758 N N . PRO A 1 96 ? 2.175 0.118 -0.688 1.00 97.06 96 PRO A N 1
ATOM 759 C CA . PRO A 1 96 ? 1.731 1.132 -1.640 1.00 97.06 96 PRO A CA 1
ATOM 760 C C . PRO A 1 96 ? 1.932 0.720 -3.100 1.00 97.06 96 PRO A C 1
ATOM 762 O O . PRO A 1 96 ? 1.217 1.199 -3.966 1.00 97.06 96 PRO A O 1
ATOM 765 N N . ILE A 1 97 ? 2.888 -0.173 -3.390 1.00 97.38 97 ILE A N 1
ATOM 766 C CA . ILE A 1 97 ? 3.090 -0.706 -4.745 1.00 97.38 97 ILE A CA 1
ATOM 767 C C . ILE A 1 97 ? 1.909 -1.591 -5.140 1.00 97.38 97 ILE A C 1
ATOM 769 O O . ILE A 1 97 ? 1.341 -1.405 -6.211 1.00 97.38 97 ILE A O 1
ATOM 773 N N . HIS A 1 98 ? 1.535 -2.543 -4.283 1.00 97.94 98 HIS A N 1
ATOM 774 C CA . HIS A 1 98 ? 0.408 -3.430 -4.564 1.00 97.94 98 HIS A CA 1
ATOM 775 C C . HIS A 1 98 ? -0.914 -2.668 -4.627 1.00 97.94 98 HIS A C 1
ATOM 777 O O . HIS A 1 98 ? -1.707 -2.920 -5.529 1.00 97.94 98 HIS A O 1
ATOM 783 N N . ASP A 1 99 ? -1.120 -1.730 -3.706 1.00 97.94 99 ASP A N 1
ATOM 784 C CA . ASP A 1 99 ? -2.304 -0.876 -3.666 1.00 97.94 99 ASP A CA 1
ATOM 785 C C . ASP A 1 99 ? -2.457 -0.044 -4.952 1.00 97.94 99 ASP A C 1
ATOM 787 O O . ASP A 1 99 ? -3.467 -0.130 -5.650 1.00 97.94 99 ASP A O 1
ATOM 791 N N . PHE A 1 100 ? -1.385 0.647 -5.349 1.00 98.12 100 PHE A N 1
ATOM 792 C CA . PHE A 1 100 ? -1.324 1.435 -6.577 1.00 98.12 100 PHE A CA 1
ATOM 793 C C . PHE A 1 100 ? -1.585 0.612 -7.842 1.00 98.12 100 PHE A C 1
ATOM 795 O O . PHE A 1 100 ? -2.346 1.028 -8.713 1.00 98.12 100 PHE A O 1
ATOM 802 N N . GLU A 1 101 ? -0.947 -0.553 -7.976 1.00 98.06 101 GLU A N 1
ATOM 803 C CA . GLU A 1 101 ? -1.124 -1.401 -9.157 1.00 98.06 101 GLU A CA 1
ATOM 804 C C . GLU A 1 101 ? -2.553 -1.951 -9.249 1.00 98.06 101 GLU A C 1
ATOM 806 O O . GLU A 1 101 ? -3.127 -1.987 -10.338 1.00 98.06 101 GLU A O 1
ATOM 811 N N . LEU A 1 102 ? -3.154 -2.323 -8.114 1.00 98.19 102 LEU A N 1
ATOM 812 C CA . LEU A 1 102 ? -4.555 -2.734 -8.066 1.00 98.19 102 LEU A CA 1
ATOM 813 C C . LEU A 1 102 ? -5.479 -1.591 -8.487 1.00 98.19 102 LEU A C 1
ATOM 815 O O . LEU A 1 102 ? -6.334 -1.813 -9.341 1.00 98.19 102 LEU A O 1
ATOM 819 N N . ALA A 1 103 ? -5.261 -0.377 -7.977 1.00 98.25 103 ALA A N 1
ATOM 820 C CA . ALA A 1 103 ? -6.034 0.797 -8.371 1.00 98.25 103 ALA A CA 1
ATOM 821 C C . ALA A 1 103 ? -5.902 1.114 -9.873 1.00 98.25 103 ALA A C 1
ATOM 823 O O . ALA A 1 103 ? -6.868 1.533 -10.514 1.00 98.25 103 ALA A O 1
ATOM 824 N N . LEU A 1 104 ? -4.706 0.917 -10.444 1.00 97.81 104 LEU A N 1
ATOM 825 C CA . LEU A 1 104 ? -4.385 1.289 -11.824 1.00 97.81 104 LEU A CA 1
ATOM 826 C C . LEU A 1 104 ? -4.874 0.269 -12.856 1.00 97.81 104 LEU A C 1
ATOM 828 O O . LEU A 1 104 ? -5.383 0.657 -13.904 1.00 97.81 104 LEU A O 1
ATOM 832 N N . ILE A 1 105 ? -4.663 -1.025 -12.604 1.00 97.69 105 ILE A N 1
ATOM 833 C CA . ILE A 1 105 ? -4.891 -2.088 -13.600 1.00 97.69 105 ILE A CA 1
ATOM 834 C C . ILE A 1 105 ? -5.702 -3.277 -13.074 1.00 97.69 105 ILE A C 1
ATOM 836 O O . ILE A 1 105 ? -5.888 -4.250 -13.804 1.00 97.69 105 ILE A O 1
ATOM 840 N N . GLY A 1 106 ? -6.138 -3.257 -11.813 1.00 97.81 106 GLY A N 1
ATOM 841 C CA . GLY A 1 106 ? -6.911 -4.348 -11.217 1.00 97.81 106 GLY A CA 1
ATOM 842 C C . GLY A 1 106 ? -6.118 -5.649 -11.045 1.00 97.81 106 GLY A C 1
ATOM 843 O O . GLY A 1 106 ? -6.703 -6.728 -10.913 1.00 97.81 106 GLY A O 1
ATOM 844 N N . ALA A 1 107 ? -4.786 -5.575 -11.073 1.00 97.81 107 ALA A N 1
ATOM 845 C CA . ALA A 1 107 ? -3.894 -6.723 -10.993 1.00 97.81 107 ALA A CA 1
ATOM 846 C C . ALA A 1 107 ? -2.556 -6.354 -10.347 1.00 97.81 107 ALA A C 1
ATOM 848 O O . ALA A 1 107 ? -2.081 -5.227 -10.457 1.00 97.81 107 ALA A O 1
ATOM 849 N N . THR A 1 108 ? -1.930 -7.314 -9.670 1.00 97.50 108 THR A N 1
ATOM 850 C CA . THR A 1 108 ? -0.639 -7.114 -9.005 1.00 97.50 108 THR A CA 1
ATOM 851 C C . THR A 1 108 ? 0.085 -8.447 -8.783 1.00 97.50 108 THR A C 1
ATOM 853 O O . THR A 1 108 ? -0.426 -9.515 -9.112 1.00 97.50 108 THR A O 1
ATOM 856 N N . THR A 1 109 ? 1.258 -8.392 -8.148 1.00 96.06 109 THR A N 1
ATOM 857 C CA . THR A 1 109 ? 2.144 -9.523 -7.832 1.00 96.06 109 THR A CA 1
ATOM 858 C C . THR A 1 109 ? 2.829 -10.106 -9.057 1.00 96.06 109 THR A C 1
ATOM 860 O O . THR A 1 109 ? 2.204 -10.436 -10.057 1.00 96.06 109 THR A O 1
ATOM 863 N N . GLU A 1 110 ? 4.143 -10.264 -8.949 1.00 94.81 110 GLU A N 1
ATOM 864 C CA . GLU A 1 110 ? 4.973 -10.877 -9.975 1.00 94.81 110 GLU A CA 1
ATOM 865 C C . GLU A 1 110 ? 5.731 -12.080 -9.408 1.00 94.81 110 GLU A C 1
ATOM 867 O O . GLU A 1 110 ? 6.112 -12.100 -8.232 1.00 94.81 110 GLU A O 1
ATOM 872 N N . SER A 1 111 ? 6.029 -13.059 -10.263 1.00 95.94 111 SER A N 1
ATOM 873 C CA . SER A 1 111 ? 6.885 -14.179 -9.882 1.00 95.94 111 SER A CA 1
ATOM 874 C C . SER A 1 111 ? 8.325 -13.712 -9.656 1.00 95.94 111 SER A C 1
ATOM 876 O O . SER A 1 111 ? 9.101 -13.528 -10.600 1.00 95.94 111 SER A O 1
ATOM 878 N N . VAL A 1 112 ? 8.709 -13.590 -8.384 1.00 94.38 112 VAL A N 1
ATOM 879 C CA . VAL A 1 112 ? 10.069 -13.223 -7.952 1.00 94.38 112 VAL A CA 1
ATOM 880 C C . VAL A 1 112 ? 11.117 -14.124 -8.619 1.00 94.38 112 VAL A C 1
ATOM 882 O O . VAL A 1 112 ? 12.073 -13.642 -9.224 1.00 94.38 112 VAL A O 1
ATOM 885 N N . ALA A 1 113 ? 10.916 -15.445 -8.573 1.00 96.31 113 ALA A N 1
ATOM 886 C CA . ALA A 1 113 ? 11.874 -16.419 -9.097 1.00 96.31 113 ALA A CA 1
ATOM 887 C C . ALA A 1 113 ? 12.080 -16.305 -10.616 1.00 96.31 113 ALA A C 1
ATOM 889 O O . ALA A 1 113 ? 13.200 -16.475 -11.109 1.00 96.31 113 ALA A O 1
ATOM 890 N N . ARG A 1 114 ? 11.006 -16.026 -11.363 1.00 95.44 114 ARG A N 1
ATOM 891 C CA . ARG A 1 114 ? 11.071 -15.829 -12.811 1.00 95.44 114 ARG A CA 1
ATOM 892 C C . ARG A 1 114 ? 11.790 -14.527 -13.143 1.00 95.44 114 ARG A C 1
ATOM 894 O O . ARG A 1 114 ? 12.778 -14.543 -13.872 1.00 95.44 114 ARG A O 1
ATOM 901 N N . TYR A 1 115 ? 11.322 -13.410 -12.595 1.00 95.75 115 TYR A N 1
ATOM 902 C CA . TYR A 1 115 ? 11.794 -12.096 -13.018 1.00 95.75 115 TYR A CA 1
ATOM 903 C C . TYR A 1 115 ? 13.185 -11.744 -12.488 1.00 95.75 115 TYR A C 1
ATOM 905 O O . TYR A 1 115 ? 13.897 -10.990 -13.149 1.00 95.75 115 TYR A O 1
ATOM 913 N N . ILE A 1 116 ? 13.645 -12.347 -11.385 1.00 95.31 116 ILE A N 1
ATOM 914 C CA . ILE A 1 116 ? 15.063 -12.276 -10.993 1.00 95.31 116 ILE A CA 1
ATOM 915 C C . ILE A 1 116 ? 15.940 -12.959 -12.047 1.00 95.31 116 ILE A C 1
ATOM 917 O O . ILE A 1 116 ? 16.926 -12.377 -12.495 1.00 95.31 116 ILE A O 1
ATOM 921 N N . ARG A 1 117 ? 15.566 -14.166 -12.492 1.00 95.62 117 ARG A N 1
ATOM 922 C CA . ARG A 1 117 ? 16.318 -14.922 -13.509 1.00 95.62 117 ARG A CA 1
ATOM 923 C C . ARG A 1 117 ? 16.382 -14.188 -14.846 1.00 95.62 117 ARG A C 1
ATOM 925 O O . ARG A 1 117 ? 17.390 -14.258 -15.538 1.00 95.62 117 ARG A O 1
ATOM 932 N N . GLU A 1 118 ? 15.312 -13.482 -15.194 1.00 93.56 118 GLU A N 1
ATOM 933 C CA . GLU A 1 118 ? 15.225 -12.681 -16.415 1.00 93.56 118 GLU A CA 1
ATOM 934 C C . GLU A 1 118 ? 15.848 -11.276 -16.286 1.00 93.56 118 GLU A C 1
ATOM 936 O O . GLU A 1 118 ? 15.897 -10.548 -17.280 1.00 93.56 118 GLU A O 1
ATOM 941 N N . GLY A 1 119 ? 16.303 -10.869 -15.093 1.00 92.44 119 GLY A N 1
ATOM 942 C CA . GLY A 1 119 ? 16.846 -9.529 -14.838 1.00 92.44 119 GLY A CA 1
ATOM 943 C C . GLY A 1 119 ? 15.812 -8.404 -14.969 1.00 92.44 119 GLY A C 1
ATOM 944 O O . GLY A 1 119 ? 16.152 -7.306 -15.402 1.00 92.44 119 GLY A O 1
ATOM 945 N N . GLN A 1 120 ? 14.547 -8.691 -14.658 1.00 93.06 120 GLN A N 1
ATOM 946 C CA . GLN A 1 120 ? 13.390 -7.807 -14.868 1.00 93.06 120 GLN A CA 1
ATOM 947 C C . GLN A 1 120 ? 12.592 -7.514 -13.592 1.00 93.06 120 GLN A C 1
ATOM 949 O O . GLN A 1 120 ? 11.644 -6.736 -13.648 1.00 93.06 120 GLN A O 1
ATOM 954 N N . PHE A 1 121 ? 12.958 -8.116 -12.458 1.00 94.50 121 PHE A N 1
ATOM 955 C CA . PHE A 1 121 ? 12.230 -7.947 -11.200 1.00 94.50 121 PHE A CA 1
ATOM 956 C C . PHE A 1 121 ? 12.167 -6.469 -10.790 1.00 94.50 121 PHE A C 1
ATOM 958 O O . PHE A 1 121 ? 13.206 -5.817 -10.664 1.00 94.50 121 PHE A O 1
ATOM 965 N N . GLY A 1 122 ? 10.952 -5.942 -10.619 1.00 91.75 122 GLY A N 1
ATOM 966 C CA . GLY A 1 122 ? 10.714 -4.532 -10.304 1.00 91.75 122 GLY A CA 1
ATOM 967 C C . GLY A 1 122 ? 11.020 -3.528 -11.429 1.00 91.75 122 GLY A C 1
ATOM 968 O O . GLY A 1 122 ? 11.075 -2.331 -11.155 1.00 91.75 122 GLY A O 1
ATOM 969 N N . LEU A 1 123 ? 11.230 -3.956 -12.682 1.00 94.50 123 LEU A N 1
ATOM 970 C CA . LEU A 1 123 ? 11.540 -3.060 -13.813 1.00 94.50 123 LEU A CA 1
ATOM 971 C C . LEU A 1 123 ? 10.296 -2.691 -14.643 1.00 94.50 123 LEU A C 1
ATOM 973 O O . LEU A 1 123 ? 10.264 -2.886 -15.863 1.00 94.50 123 LEU A O 1
ATOM 977 N N . TRP A 1 124 ? 9.295 -2.106 -13.983 1.00 96.62 124 TRP A N 1
ATOM 978 C CA . TRP A 1 124 ? 8.007 -1.732 -14.581 1.00 96.62 124 TRP A CA 1
ATOM 979 C C . TRP A 1 124 ? 7.838 -0.209 -14.649 1.00 96.62 124 TRP A C 1
ATOM 981 O O . TRP A 1 124 ? 8.132 0.493 -13.682 1.00 96.62 124 TRP A O 1
ATOM 991 N N . GLN A 1 125 ? 7.407 0.314 -15.802 1.00 96.62 125 GLN A N 1
ATOM 992 C CA . GLN A 1 125 ? 7.353 1.761 -16.065 1.00 96.62 125 GLN A CA 1
ATOM 993 C C . GLN A 1 125 ? 6.351 2.479 -15.151 1.00 96.62 125 GLN A C 1
ATOM 995 O O . GLN A 1 125 ? 6.699 3.462 -14.501 1.00 96.62 125 GLN A O 1
ATOM 1000 N N . GLU A 1 126 ? 5.128 1.966 -15.072 1.00 97.06 126 GLU A N 1
ATOM 1001 C CA . GLU A 1 126 ? 3.991 2.591 -14.400 1.00 97.06 126 GLU A CA 1
ATOM 1002 C C . GLU A 1 126 ? 4.162 2.583 -12.879 1.00 97.06 126 GLU A C 1
ATOM 1004 O O . GLU A 1 126 ? 3.880 3.586 -12.233 1.00 97.06 126 GLU A O 1
ATOM 1009 N N . THR A 1 127 ? 4.734 1.523 -12.297 1.00 94.50 127 THR A N 1
ATOM 1010 C CA . THR A 1 127 ? 5.090 1.490 -10.865 1.00 94.50 127 THR A CA 1
ATOM 1011 C C . THR A 1 127 ? 6.069 2.616 -10.499 1.00 94.50 127 THR A C 1
ATOM 1013 O O . THR A 1 127 ? 6.070 3.111 -9.373 1.00 94.50 127 THR A O 1
ATOM 1016 N N . GLY A 1 128 ? 6.879 3.083 -11.458 1.00 94.69 128 GLY A N 1
ATOM 1017 C CA . GLY A 1 128 ? 7.770 4.229 -11.286 1.00 94.69 128 GLY A CA 1
ATOM 1018 C C . GLY A 1 128 ? 7.051 5.558 -11.025 1.00 94.69 128 GLY A C 1
ATOM 1019 O O . GLY A 1 128 ? 7.660 6.438 -10.414 1.00 94.69 128 GLY A O 1
ATOM 1020 N N . LEU A 1 129 ? 5.773 5.691 -11.409 1.00 96.56 129 LEU A N 1
ATOM 1021 C CA . LEU A 1 129 ? 4.955 6.891 -11.175 1.00 96.56 129 LEU A CA 1
ATOM 1022 C C . LEU A 1 129 ? 4.784 7.199 -9.683 1.00 96.56 129 LEU A C 1
ATOM 1024 O O . LEU A 1 129 ? 4.665 8.367 -9.318 1.00 96.56 129 LEU A O 1
ATOM 1028 N N . LEU A 1 130 ? 4.870 6.186 -8.812 1.00 96.69 130 LEU A N 1
ATOM 1029 C CA . LEU A 1 130 ? 4.879 6.380 -7.360 1.00 96.69 130 LEU A CA 1
ATOM 1030 C C . LEU A 1 130 ? 6.000 7.319 -6.912 1.00 96.69 130 LEU A C 1
ATOM 1032 O O . LEU A 1 130 ? 5.783 8.160 -6.048 1.00 96.69 130 LEU A O 1
ATOM 1036 N N . ASN A 1 131 ? 7.186 7.243 -7.523 1.00 96.06 131 ASN A N 1
ATOM 1037 C CA . ASN A 1 131 ? 8.280 8.147 -7.166 1.00 96.06 131 ASN A CA 1
ATOM 1038 C C . ASN A 1 131 ? 7.954 9.602 -7.516 1.00 96.06 131 ASN A C 1
ATOM 1040 O O . ASN A 1 131 ? 8.352 10.505 -6.786 1.00 96.06 131 ASN A O 1
ATOM 1044 N N . GLU A 1 132 ? 7.241 9.834 -8.617 1.00 96.50 132 GLU A N 1
ATOM 1045 C CA . GLU A 1 132 ? 6.825 11.179 -9.013 1.00 96.50 132 GLU A CA 1
ATOM 1046 C C . GLU A 1 132 ? 5.724 11.710 -8.089 1.00 96.50 132 GLU A C 1
ATOM 1048 O O . GLU A 1 132 ? 5.803 12.858 -7.656 1.00 96.50 132 GLU A O 1
ATOM 1053 N N . ALA A 1 133 ? 4.769 10.863 -7.692 1.00 97.69 133 ALA A N 1
ATOM 1054 C CA . ALA A 1 133 ? 3.771 11.203 -6.677 1.00 97.69 133 ALA A CA 1
ATOM 1055 C C . ALA A 1 133 ? 4.426 11.589 -5.340 1.00 97.69 133 ALA A C 1
ATOM 1057 O O . ALA A 1 133 ? 4.094 12.620 -4.762 1.00 97.69 133 ALA A O 1
ATOM 1058 N N . ILE A 1 134 ? 5.417 10.815 -4.886 1.00 97.88 134 ILE A N 1
ATOM 1059 C CA . ILE A 1 134 ? 6.138 11.067 -3.630 1.00 97.88 134 ILE A CA 1
ATOM 1060 C C . ILE A 1 134 ? 6.937 12.372 -3.691 1.00 97.88 134 ILE A C 1
ATOM 1062 O O . ILE A 1 134 ? 6.910 13.141 -2.734 1.00 97.88 134 ILE A O 1
ATOM 1066 N N . LYS A 1 135 ? 7.641 12.645 -4.799 1.00 98.19 135 LYS A N 1
ATOM 1067 C CA . LYS A 1 135 ? 8.391 13.903 -4.966 1.00 98.19 135 LYS A CA 1
ATOM 1068 C C . LYS A 1 135 ? 7.465 15.114 -4.935 1.00 98.19 135 LYS A C 1
ATOM 1070 O O . LYS A 1 135 ? 7.738 16.051 -4.196 1.00 98.19 135 LYS A O 1
ATOM 1075 N N . ARG A 1 136 ? 6.363 15.066 -5.690 1.00 97.56 136 ARG A N 1
ATOM 1076 C CA . ARG A 1 136 ? 5.358 16.137 -5.703 1.00 97.56 136 ARG A CA 1
ATOM 1077 C C . ARG A 1 136 ? 4.745 16.341 -4.321 1.00 97.56 136 ARG A C 1
ATOM 1079 O O . ARG A 1 136 ? 4.681 17.463 -3.842 1.00 97.56 136 ARG A O 1
ATOM 1086 N N . GLY A 1 137 ? 4.368 15.256 -3.647 1.00 98.19 137 GLY A N 1
ATOM 1087 C CA . GLY A 1 137 ? 3.846 15.329 -2.286 1.00 98.19 137 GLY A CA 1
ATOM 1088 C C . GLY A 1 137 ? 4.840 15.940 -1.303 1.00 98.19 137 GLY A C 1
ATOM 1089 O O . GLY A 1 137 ? 4.449 16.764 -0.487 1.00 98.19 137 GLY A O 1
ATOM 1090 N N . TYR A 1 138 ? 6.130 15.616 -1.419 1.00 98.06 138 TYR A N 1
ATOM 1091 C CA . TYR A 1 138 ? 7.175 16.246 -0.610 1.00 98.06 138 TYR A CA 1
ATOM 1092 C C . TYR A 1 138 ? 7.275 17.760 -0.854 1.00 98.06 138 TYR A C 1
ATOM 1094 O O . TYR A 1 138 ? 7.392 18.519 0.106 1.00 98.06 138 TYR A O 1
ATOM 1102 N N . GLU A 1 139 ? 7.185 18.210 -2.110 1.00 97.94 139 GLU A N 1
ATOM 1103 C CA . GLU A 1 139 ? 7.143 19.641 -2.461 1.00 97.94 139 GLU A CA 1
ATOM 1104 C C . GLU A 1 139 ? 5.899 20.346 -1.886 1.00 97.94 139 GLU A C 1
ATOM 1106 O O . GLU A 1 139 ? 5.964 21.525 -1.542 1.00 97.94 139 GLU A O 1
ATOM 1111 N N . GLU A 1 140 ? 4.792 19.617 -1.723 1.00 97.56 140 GLU A N 1
ATOM 1112 C CA . GLU A 1 140 ? 3.537 20.083 -1.114 1.00 97.56 140 GLU A CA 1
ATOM 1113 C C . GLU A 1 140 ? 3.497 19.932 0.424 1.00 97.56 140 GLU A C 1
ATOM 1115 O O . GLU A 1 140 ? 2.532 20.357 1.058 1.00 97.56 140 GLU A O 1
ATOM 1120 N N . GLY A 1 141 ? 4.531 19.354 1.048 1.00 98.00 141 GLY A N 1
ATOM 1121 C CA . GLY A 1 141 ? 4.593 19.119 2.497 1.00 98.00 141 GLY A CA 1
ATOM 1122 C C . GLY A 1 141 ? 3.800 17.904 3.000 1.00 98.00 141 GLY A C 1
ATOM 1123 O O . GLY A 1 141 ? 3.597 17.776 4.207 1.00 98.00 141 GLY A O 1
ATOM 1124 N N . LEU A 1 142 ? 3.370 17.013 2.104 1.00 98.19 142 LEU A N 1
ATOM 1125 C CA . LEU A 1 142 ? 2.604 15.802 2.413 1.00 98.19 142 LEU A CA 1
ATOM 1126 C C . LEU A 1 142 ? 3.510 14.640 2.844 1.00 98.19 142 LEU A C 1
ATOM 1128 O O . LEU A 1 142 ? 4.657 14.500 2.403 1.00 98.19 142 LEU A O 1
ATOM 1132 N N . GLY A 1 143 ? 2.961 13.741 3.664 1.00 96.25 143 GLY A N 1
ATOM 1133 C CA . GLY A 1 143 ? 3.587 12.446 3.941 1.00 96.25 143 GLY A CA 1
ATOM 1134 C C . GLY A 1 143 ? 3.529 11.506 2.729 1.00 96.25 143 GLY A C 1
ATOM 1135 O O . GLY A 1 143 ? 2.672 11.645 1.864 1.00 96.25 143 GLY A O 1
ATOM 1136 N N . MET A 1 144 ? 4.400 10.489 2.671 1.00 95.75 144 MET A N 1
ATOM 1137 C CA . MET A 1 144 ? 4.434 9.532 1.545 1.00 95.75 144 MET A CA 1
ATOM 1138 C C . MET A 1 144 ? 3.079 8.848 1.287 1.00 95.75 144 MET A C 1
ATOM 1140 O O . MET A 1 144 ? 2.668 8.745 0.135 1.00 95.75 144 MET A O 1
ATOM 1144 N N . GLY A 1 145 ? 2.396 8.380 2.338 1.00 95.62 145 GLY A N 1
ATOM 1145 C CA . GLY A 1 145 ? 1.085 7.734 2.196 1.00 95.62 145 GLY A CA 1
ATOM 1146 C C . GLY A 1 145 ? 0.019 8.697 1.673 1.00 95.62 145 GLY A C 1
ATOM 1147 O O . GLY A 1 145 ? -0.690 8.372 0.730 1.00 95.62 145 GLY A O 1
ATOM 1148 N N . GLU A 1 146 ? -0.019 9.914 2.218 1.00 96.81 146 GLU A N 1
ATOM 1149 C CA . GLU A 1 146 ? -0.935 10.975 1.789 1.00 96.81 146 GLU A CA 1
ATOM 1150 C C . GLU A 1 146 ? -0.689 11.394 0.333 1.00 96.81 146 GLU A C 1
ATOM 1152 O O . GLU A 1 146 ? -1.631 11.522 -0.440 1.00 96.81 146 GLU A O 1
ATOM 1157 N N . ALA A 1 147 ? 0.574 11.529 -0.072 1.00 98.12 147 ALA A N 1
ATOM 1158 C CA . ALA A 1 147 ? 0.955 11.860 -1.441 1.00 98.12 147 ALA A CA 1
ATOM 1159 C C . ALA A 1 147 ? 0.491 10.802 -2.454 1.00 98.12 147 ALA A C 1
ATOM 1161 O O . ALA A 1 147 ? -0.026 11.140 -3.519 1.00 98.12 147 ALA A O 1
ATOM 1162 N N . ILE A 1 148 ? 0.669 9.519 -2.125 1.00 97.75 148 ILE A N 1
ATOM 1163 C CA . ILE A 1 148 ? 0.245 8.405 -2.981 1.00 97.75 148 ILE A CA 1
ATOM 1164 C C . ILE A 1 148 ? -1.283 8.311 -3.014 1.00 97.75 148 ILE A C 1
ATOM 1166 O O . ILE A 1 148 ? -1.851 8.231 -4.102 1.00 97.75 148 ILE A O 1
ATOM 1170 N N . GLY A 1 149 ? -1.945 8.392 -1.857 1.00 97.25 149 GLY A N 1
ATOM 1171 C CA . GLY A 1 149 ? -3.405 8.379 -1.765 1.00 97.25 149 GLY A CA 1
ATOM 1172 C C . GLY A 1 149 ? -4.035 9.527 -2.553 1.00 97.25 149 GLY A C 1
ATOM 1173 O O . GLY A 1 149 ? -4.922 9.298 -3.371 1.00 97.25 149 GLY A O 1
ATOM 1174 N N . LYS A 1 150 ? -3.506 10.750 -2.414 1.00 97.88 150 LYS A N 1
ATOM 1175 C CA . LYS A 1 150 ? -3.920 11.914 -3.213 1.00 97.88 150 LYS A CA 1
ATOM 1176 C C . LYS A 1 150 ? -3.729 11.669 -4.710 1.00 97.88 150 LYS A C 1
ATOM 1178 O O . LYS A 1 150 ? -4.629 11.959 -5.492 1.00 97.88 150 LYS A O 1
ATOM 1183 N N . PHE A 1 151 ? -2.589 11.107 -5.114 1.00 98.19 151 PHE A N 1
ATOM 1184 C CA . PHE A 1 151 ? -2.313 10.805 -6.519 1.00 98.19 151 PHE A CA 1
ATOM 1185 C C . PHE A 1 151 ? -3.312 9.808 -7.122 1.00 98.19 151 PHE A C 1
ATOM 1187 O O . PHE A 1 151 ? -3.780 10.028 -8.239 1.00 98.19 151 PHE A O 1
ATOM 1194 N N . ILE A 1 152 ? -3.669 8.751 -6.387 1.00 98.19 152 ILE A N 1
ATOM 1195 C CA . ILE A 1 152 ? -4.679 7.773 -6.818 1.00 98.19 152 ILE A CA 1
ATOM 1196 C C . ILE A 1 152 ? -6.073 8.415 -6.843 1.00 98.19 152 ILE A C 1
ATOM 1198 O O . ILE A 1 152 ? -6.803 8.288 -7.828 1.00 98.19 152 ILE A O 1
ATOM 1202 N N . TRP A 1 153 ? -6.430 9.148 -5.786 1.00 97.44 153 TRP A N 1
ATOM 1203 C CA . TRP A 1 153 ? -7.736 9.787 -5.633 1.00 97.44 153 TRP A CA 1
ATOM 1204 C C . TRP A 1 153 ? -8.023 10.812 -6.736 1.00 97.44 153 TRP A C 1
ATOM 1206 O O . TRP A 1 153 ? -9.090 10.775 -7.350 1.00 97.44 153 TRP A O 1
ATOM 1216 N N . GLU A 1 154 ? -7.064 11.685 -7.043 1.00 97.31 154 GLU A N 1
ATOM 1217 C CA . GLU A 1 154 ? -7.210 12.747 -8.048 1.00 97.31 154 GLU A CA 1
ATOM 1218 C C . GLU A 1 154 ? -6.927 12.275 -9.485 1.00 97.31 154 GLU A C 1
ATOM 1220 O O . GLU A 1 154 ? -7.417 12.887 -10.434 1.00 97.31 154 GLU A O 1
ATOM 1225 N N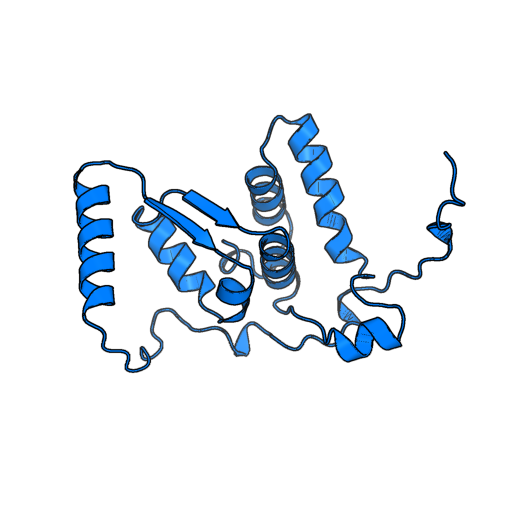 . GLY A 1 155 ? -6.140 11.209 -9.670 1.00 96.31 155 GLY A N 1
ATOM 1226 C CA . GLY A 1 155 ? -5.745 10.699 -10.988 1.00 96.31 155 GLY A CA 1
ATOM 1227 C C . GLY A 1 155 ? -6.841 9.915 -11.715 1.00 96.31 155 GLY A C 1
ATOM 1228 O O . GLY A 1 155 ? -7.943 9.752 -11.210 1.00 96.31 155 GLY A O 1
ATOM 1229 N N . ASP A 1 156 ? -6.554 9.383 -12.902 1.00 96.00 156 ASP A N 1
ATOM 1230 C CA . ASP A 1 156 ? -7.483 8.504 -13.629 1.00 96.00 156 ASP A CA 1
ATOM 1231 C C . ASP A 1 156 ? -7.130 7.034 -13.368 1.00 96.00 156 ASP A C 1
ATOM 1233 O O . ASP A 1 156 ? -6.306 6.433 -14.057 1.00 96.00 156 ASP A O 1
ATOM 1237 N N . PHE A 1 157 ? -7.698 6.490 -12.294 1.00 97.75 157 PHE A N 1
ATOM 1238 C CA . PHE A 1 157 ? -7.500 5.111 -11.853 1.00 97.75 157 PHE A CA 1
ATOM 1239 C C . PHE A 1 157 ? -8.857 4.400 -11.916 1.00 97.75 157 PHE A C 1
ATOM 1241 O O . PHE A 1 157 ? -9.803 4.875 -11.288 1.00 97.75 157 PHE A O 1
ATOM 1248 N N . PRO A 1 158 ? -8.989 3.292 -12.663 1.00 97.75 158 PRO A N 1
ATOM 1249 C CA . PRO A 1 158 ? -10.274 2.622 -12.857 1.00 97.75 158 PRO A CA 1
ATOM 1250 C C . PRO A 1 158 ? -10.778 1.862 -11.624 1.00 97.75 158 PRO A C 1
ATOM 1252 O O . PRO A 1 158 ? -11.953 1.507 -11.599 1.00 97.75 158 PRO A O 1
ATOM 1255 N N . HIS A 1 159 ? -9.915 1.602 -10.635 1.00 97.94 159 HIS A N 1
ATOM 1256 C CA . HIS A 1 159 ? -10.229 0.770 -9.469 1.00 97.94 159 HIS A CA 1
ATOM 1257 C C . HIS A 1 159 ? -9.897 1.456 -8.132 1.00 97.94 159 HIS A C 1
ATOM 1259 O O . HIS A 1 159 ? -9.368 0.833 -7.210 1.00 97.94 159 HIS A O 1
ATOM 1265 N N . LYS A 1 160 ? -10.145 2.766 -8.010 1.00 96.81 160 LYS A N 1
ATOM 1266 C CA . LYS A 1 160 ? -9.833 3.535 -6.782 1.00 96.81 160 LYS A CA 1
ATOM 1267 C C . LYS A 1 160 ? -10.546 3.003 -5.550 1.00 96.81 160 LYS A C 1
ATOM 1269 O O . LYS A 1 160 ? -10.030 3.116 -4.450 1.00 96.81 160 LYS A O 1
ATOM 1274 N N . GLU A 1 161 ? -11.723 2.422 -5.743 1.00 95.94 161 GLU A N 1
ATOM 1275 C CA . GLU A 1 161 ? -12.566 1.857 -4.694 1.00 95.94 161 GLU A CA 1
ATOM 1276 C C . GLU A 1 161 ? -11.926 0.675 -3.957 1.00 95.94 161 GLU A C 1
ATOM 1278 O O . GLU A 1 161 ? -12.452 0.239 -2.937 1.00 95.94 161 GLU A O 1
ATOM 1283 N N . ILE A 1 162 ? -10.817 0.129 -4.472 1.00 96.62 162 ILE A N 1
ATOM 1284 C CA . ILE A 1 162 ? -10.074 -0.959 -3.831 1.00 96.62 162 ILE A CA 1
ATOM 1285 C C . ILE A 1 162 ? -8.785 -0.502 -3.131 1.00 96.62 162 ILE A C 1
ATOM 1287 O O . ILE A 1 162 ? -8.129 -1.335 -2.499 1.00 96.62 162 ILE A O 1
ATOM 1291 N N . SER A 1 163 ? -8.422 0.777 -3.276 1.00 97.56 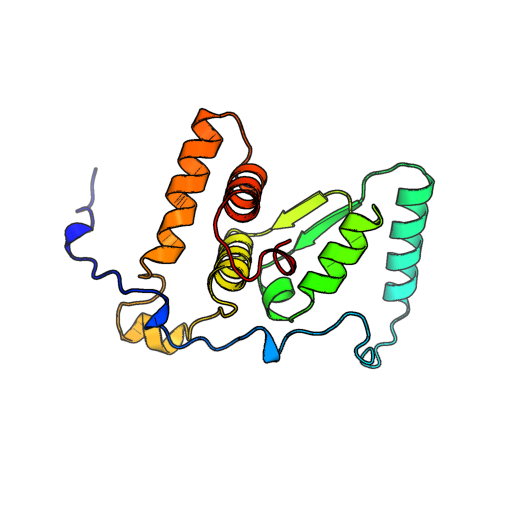163 SER A N 1
ATOM 1292 C CA . SER A 1 163 ? -7.210 1.393 -2.725 1.00 97.56 163 SER A CA 1
ATOM 1293 C C . SER A 1 163 ? -7.443 1.808 -1.271 1.00 97.56 163 SER A C 1
ATOM 1295 O O . SER A 1 163 ? -8.438 2.469 -0.975 1.00 97.56 163 SER A O 1
ATOM 1297 N N . ILE A 1 164 ? -6.555 1.370 -0.374 1.00 96.94 164 ILE A N 1
ATOM 1298 C CA . ILE A 1 164 ? -6.575 1.658 1.075 1.00 96.94 164 ILE A CA 1
ATOM 1299 C C . ILE A 1 164 ? -5.952 3.028 1.347 1.00 96.94 164 ILE A C 1
ATOM 1301 O O . ILE A 1 164 ? -6.603 3.831 2.051 1.00 96.94 164 ILE A O 1
#

Secondary structure (DSSP, 8-state):
--SPPP-GGG---B-GGGSPPSEEGGGSPPTTSPPPP---HHHHHHHHHHHHHHHTT---EEEE-HHHHHTT-HHHHHHHHHTTS--EEEE-TTHHHHHHHHHHHSEE---HHHHHHTT-TT-BTGGGHHHHHHHHHHHTT--HHHHHHHHHHHS--TTGGG--

pLDDT: mean 95.81, std 3.72, range [62.41, 98.5]